Protein AF-A0A9J6GUL8-F1 (afdb_monomer)

Foldseek 3Di:
DDDDDPPPPDDQDQPPDPDDDGDTDGDDPPPCCCQQPLCNQLVVQLVVQLVVVQVVQCVVCVVVVHHDDQDPVNSVVSSVRSVVRSVVVSVVSNVRSVD

Radius of gyration: 20.58 Å; Cα contacts (8 Å, |Δi|>4): 70; chains: 1; bounding box: 35×45×58 Å

Organism: Haemaphysalis longicornis (NCBI:txid44386)

Sequence (99 aa):
MQCLAASAQGQNLTLRARNTTELELKFLPPNTTARLQPLDHSTKSFKVGYRRRLHDGLLMNLRVGTELKVDQLGAIHMITGAWNRVKQSVANCFRKAAS

pLDDT: mean 80.56, std 19.04, range [31.61, 97.0]

Solvent-accessible surface area (backbone atoms only — not comparable to full-atom values): 6085 Å² total; per-residue (Å²): 136,82,85,76,80,83,80,78,73,86,68,74,53,71,61,81,58,96,85,62,76,94,50,82,48,82,85,74,64,88,96,36,54,76,63,49,36,37,64,60,50,30,48,56,58,33,51,53,41,34,51,51,51,52,50,55,48,39,56,53,22,60,74,75,72,47,80,80,79,78,52,76,68,54,48,51,52,42,49,57,57,13,53,72,72,30,62,70,51,43,60,54,20,48,57,56,31,75,105

Structure (mmCIF, N/CA/C/O backbone):
data_AF-A0A9J6GUL8-F1
#
_entry.id   AF-A0A9J6GUL8-F1
#
loop_
_atom_site.group_PDB
_atom_site.id
_atom_site.type_symbol
_atom_site.label_atom_id
_atom_site.label_alt_id
_atom_site.label_comp_id
_atom_site.label_asym_id
_atom_site.label_entity_id
_atom_site.label_seq_id
_atom_site.pdbx_PDB_ins_code
_atom_site.Cartn_x
_atom_site.Cartn_y
_atom_site.Cartn_z
_atom_site.occupancy
_atom_site.B_iso_or_equiv
_atom_site.auth_seq_id
_atom_site.auth_comp_id
_atom_site.auth_asym_id
_atom_site.auth_atom_id
_atom_site.pdbx_PDB_model_num
ATOM 1 N N . MET A 1 1 ? -12.198 -31.021 31.339 1.00 39.16 1 MET A N 1
ATOM 2 C CA . MET A 1 1 ? -11.276 -29.870 31.418 1.00 39.16 1 MET A CA 1
ATOM 3 C C . MET A 1 1 ? -12.074 -28.607 31.156 1.00 39.16 1 MET A C 1
ATOM 5 O O . MET A 1 1 ? -12.424 -28.334 30.018 1.00 39.16 1 MET A O 1
ATOM 9 N N . GLN A 1 2 ? -12.474 -27.923 32.226 1.00 38.62 2 GLN A N 1
ATOM 10 C CA . GLN A 1 2 ? -13.206 -26.660 32.161 1.00 38.62 2 GLN A CA 1
ATOM 11 C C . GLN A 1 2 ? -12.192 -25.539 31.913 1.00 38.62 2 GLN A C 1
ATOM 13 O O . GLN A 1 2 ? -11.327 -25.296 32.750 1.00 38.62 2 GLN A O 1
ATOM 18 N N . CYS A 1 3 ? -12.272 -24.876 30.760 1.00 31.61 3 CYS A N 1
ATOM 19 C CA . CYS A 1 3 ? -11.578 -23.611 30.552 1.00 31.61 3 CYS A CA 1
ATOM 20 C C . CYS A 1 3 ? -12.313 -22.539 31.364 1.00 31.61 3 CYS A C 1
ATOM 22 O O . CYS A 1 3 ? -13.386 -22.083 30.970 1.00 31.61 3 CYS A O 1
ATOM 24 N N . LEU A 1 4 ? -11.759 -22.188 32.526 1.00 38.09 4 LEU A N 1
ATOM 25 C CA . LEU A 1 4 ? -12.211 -21.048 33.313 1.00 38.09 4 LEU A CA 1
ATOM 26 C C . LEU A 1 4 ? -11.990 -19.736 32.542 1.00 38.09 4 LEU A C 1
ATOM 28 O O . LEU A 1 4 ? -10.970 -19.529 31.889 1.00 38.09 4 LEU A O 1
ATOM 32 N N . ALA A 1 5 ? -13.007 -18.889 32.661 1.00 42.09 5 ALA A N 1
ATOM 33 C CA . ALA A 1 5 ? -13.204 -17.548 32.134 1.00 42.09 5 ALA A CA 1
ATOM 34 C C . ALA A 1 5 ? -11.946 -16.697 31.876 1.00 42.09 5 ALA A C 1
ATOM 36 O O . ALA A 1 5 ? -11.228 -16.321 32.798 1.00 42.09 5 ALA A O 1
ATOM 37 N N . ALA A 1 6 ? -11.820 -16.210 30.641 1.00 35.91 6 ALA A N 1
ATOM 38 C CA . ALA A 1 6 ? -11.333 -14.856 30.405 1.00 35.91 6 ALA A CA 1
ATOM 39 C C . ALA A 1 6 ? -12.565 -13.955 30.247 1.00 35.91 6 ALA A C 1
ATOM 41 O O . ALA A 1 6 ? -13.048 -13.715 29.141 1.00 35.91 6 ALA A O 1
ATOM 42 N N . SER A 1 7 ? -13.119 -13.511 31.378 1.00 37.03 7 SER A N 1
ATOM 43 C CA . SER A 1 7 ? -14.044 -12.378 31.404 1.00 37.03 7 SER A CA 1
ATOM 44 C C . SER A 1 7 ? -13.255 -11.157 30.937 1.00 37.03 7 SER A C 1
ATOM 46 O O . SER A 1 7 ? -12.531 -10.536 31.710 1.00 37.03 7 SER A O 1
ATOM 48 N N . ALA A 1 8 ? -13.336 -10.851 29.643 1.00 41.72 8 ALA A N 1
ATOM 49 C CA . ALA A 1 8 ? -12.852 -9.599 29.085 1.00 41.72 8 ALA A CA 1
ATOM 50 C C . ALA A 1 8 ? -13.805 -8.484 29.537 1.00 41.72 8 ALA A C 1
ATOM 52 O O . ALA A 1 8 ? -14.635 -7.998 28.772 1.00 41.72 8 ALA A O 1
ATOM 53 N N . GLN A 1 9 ? -13.729 -8.114 30.816 1.00 37.19 9 GLN A N 1
ATOM 54 C CA . GLN A 1 9 ? -14.307 -6.865 31.286 1.00 37.19 9 GLN A CA 1
ATOM 55 C C . GLN A 1 9 ? -13.570 -5.741 30.561 1.00 37.19 9 GLN A C 1
ATOM 57 O O . GLN A 1 9 ? -12.380 -5.521 30.776 1.00 37.19 9 GLN A O 1
ATOM 62 N N . GLY A 1 10 ? -14.289 -5.092 29.646 1.00 44.78 10 GLY A N 1
ATOM 63 C CA . GLY A 1 10 ? -13.822 -3.977 28.837 1.00 44.78 10 GLY A CA 1
ATOM 64 C C . GLY A 1 10 ? -13.392 -2.800 29.699 1.00 44.78 10 GLY A C 1
ATOM 65 O O . GLY A 1 10 ? -14.168 -1.883 29.947 1.00 44.78 10 GLY A O 1
ATOM 66 N N . GLN A 1 11 ? -12.139 -2.816 30.137 1.00 45.25 11 GLN A N 1
ATOM 67 C CA . GLN A 1 11 ? -11.485 -1.637 30.670 1.00 45.25 11 GLN A CA 1
ATOM 68 C C . GLN A 1 11 ? -10.752 -0.959 29.516 1.00 45.25 11 GLN A C 1
ATOM 70 O O . GLN A 1 11 ? -9.679 -1.387 29.092 1.00 45.25 11 GLN A O 1
ATOM 75 N N . ASN A 1 12 ? -11.353 0.111 28.997 1.00 45.50 12 ASN A N 1
ATOM 76 C CA . ASN A 1 12 ? -10.595 1.141 28.301 1.00 45.50 12 ASN A CA 1
ATOM 77 C C . ASN A 1 12 ? -9.625 1.743 29.322 1.00 45.50 12 ASN A C 1
ATOM 79 O O . ASN A 1 12 ? -10.015 2.545 30.169 1.00 45.50 12 ASN A O 1
ATOM 83 N N . LEU A 1 13 ? -8.372 1.291 29.296 1.00 52.22 13 LEU A N 1
ATOM 84 C CA . LEU A 1 13 ? -7.322 1.845 30.139 1.00 52.22 13 LEU A CA 1
ATOM 85 C C . LEU A 1 13 ? -6.791 3.104 29.455 1.00 52.22 13 LEU A C 1
ATOM 87 O O . LEU A 1 13 ? -6.121 3.035 28.423 1.00 52.22 13 LEU A O 1
ATOM 91 N N . THR A 1 14 ? -7.085 4.265 30.036 1.00 49.56 14 THR A N 1
ATOM 92 C CA . THR A 1 14 ? -6.509 5.543 29.611 1.00 49.56 14 THR A CA 1
ATOM 93 C C 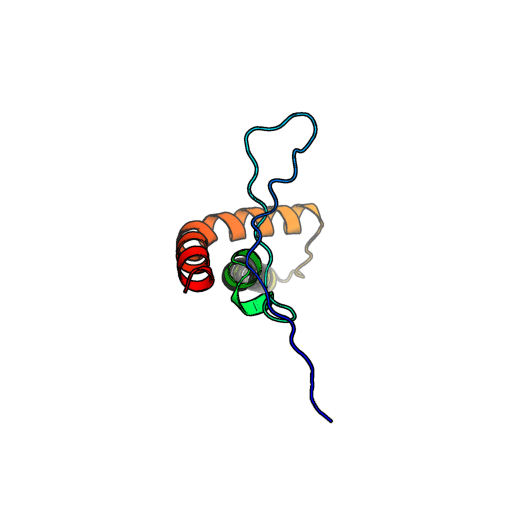. THR A 1 14 ? -5.046 5.588 30.052 1.00 49.56 14 THR A C 1
ATOM 95 O O . THR A 1 14 ? -4.715 6.020 31.157 1.00 49.56 14 THR A O 1
ATOM 98 N N . LEU A 1 15 ? -4.141 5.088 29.209 1.00 54.91 15 LEU A N 1
ATOM 99 C CA . LEU A 1 15 ? -2.706 5.201 29.453 1.00 54.91 15 LEU A CA 1
ATOM 100 C C . LEU A 1 15 ? -2.291 6.660 29.228 1.00 54.91 15 LEU A C 1
ATOM 102 O O . LEU A 1 15 ? -2.202 7.128 28.094 1.00 54.91 15 LEU A O 1
ATOM 106 N N . ARG A 1 16 ? -2.030 7.394 30.317 1.00 50.44 16 ARG A N 1
ATOM 107 C CA . ARG A 1 16 ? -1.467 8.749 30.247 1.00 50.44 16 ARG A CA 1
ATOM 108 C C . ARG A 1 16 ? -0.024 8.682 29.744 1.00 50.44 16 ARG A C 1
ATOM 110 O O . ARG A 1 16 ? 0.915 8.518 30.522 1.00 50.44 16 ARG A O 1
ATOM 117 N N . ALA A 1 17 ? 0.164 8.817 28.434 1.00 56.41 17 ALA A N 1
ATOM 118 C CA . ALA A 1 17 ? 1.468 9.140 27.875 1.00 56.41 17 ALA A CA 1
ATOM 119 C C . ALA A 1 17 ? 1.879 10.539 28.367 1.00 56.41 17 ALA A C 1
ATOM 121 O O . A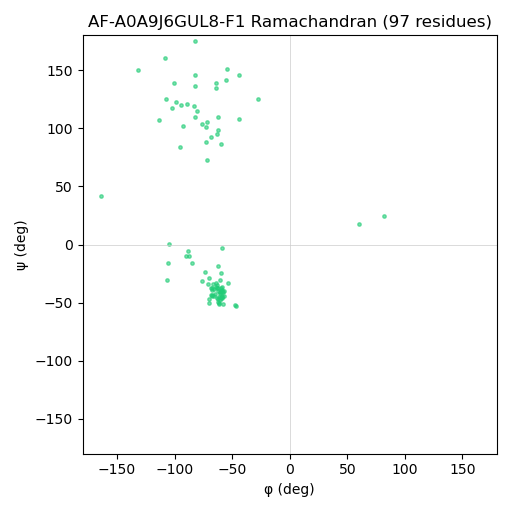LA A 1 17 ? 1.072 11.465 28.383 1.00 56.41 17 ALA A O 1
ATOM 122 N N . ARG A 1 18 ? 3.134 10.674 28.813 1.00 54.59 18 ARG A N 1
ATOM 123 C CA . ARG A 1 18 ? 3.643 11.793 29.631 1.00 54.59 18 ARG A CA 1
ATOM 124 C C . ARG A 1 18 ? 3.510 13.203 29.020 1.00 54.59 18 ARG A C 1
ATOM 126 O O . ARG A 1 18 ? 3.862 14.151 29.708 1.00 54.59 18 ARG A O 1
ATOM 133 N N . ASN A 1 19 ? 3.021 13.362 27.784 1.00 58.81 19 ASN A N 1
ATOM 134 C CA . ASN A 1 19 ? 2.821 14.676 27.161 1.00 58.81 19 ASN A CA 1
ATOM 135 C C . ASN A 1 19 ? 1.900 14.679 25.912 1.00 58.81 19 ASN A C 1
ATOM 137 O O . ASN A 1 19 ? 2.232 15.318 24.915 1.00 58.81 19 ASN A O 1
ATOM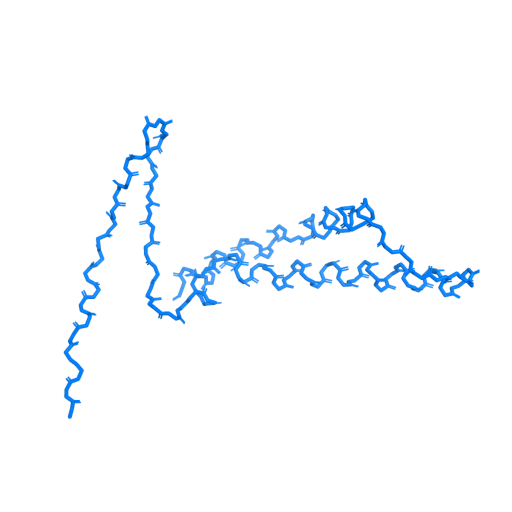 141 N N . THR A 1 20 ? 0.779 13.945 25.897 1.00 54.97 20 THR A N 1
ATOM 142 C CA . THR A 1 20 ? -0.156 13.963 24.747 1.00 54.97 20 THR A CA 1
ATOM 143 C C . THR A 1 20 ? -1.610 14.143 25.167 1.00 54.97 20 THR A C 1
ATOM 145 O O . THR A 1 20 ? -2.017 13.699 26.240 1.00 54.97 20 THR A O 1
ATOM 148 N N . THR A 1 21 ? -2.382 14.773 24.277 1.00 63.84 21 THR A N 1
ATOM 149 C CA . THR A 1 21 ? -3.851 14.814 24.260 1.00 63.84 21 THR A CA 1
ATOM 150 C C . THR A 1 21 ? -4.449 13.430 24.525 1.00 63.84 21 THR A C 1
ATOM 152 O O . THR A 1 21 ? -3.847 12.423 24.154 1.00 63.84 21 THR A O 1
ATOM 155 N N . GLU A 1 22 ? -5.599 13.383 25.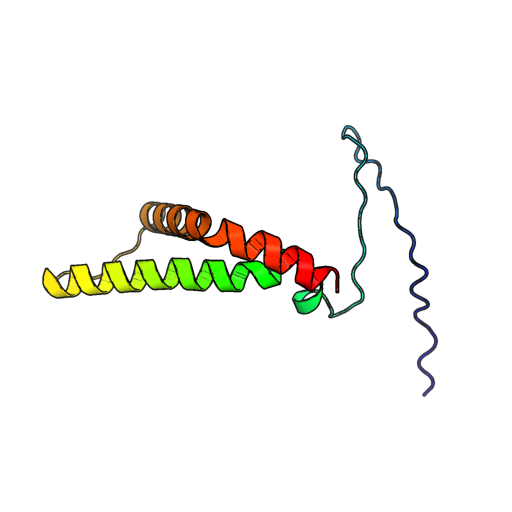205 1.00 75.25 22 GLU A N 1
ATOM 156 C CA . GLU A 1 22 ? -6.245 12.152 25.685 1.00 75.25 22 GLU A CA 1
ATOM 157 C C . GLU A 1 22 ? -6.239 11.030 24.632 1.00 75.25 22 GLU A C 1
ATOM 159 O O . GLU A 1 22 ? -6.933 11.092 23.619 1.00 75.25 22 GLU A O 1
ATOM 164 N N . LEU A 1 23 ? -5.415 10.005 24.874 1.00 78.06 23 LEU A N 1
ATOM 165 C CA . LEU A 1 23 ? -5.275 8.827 24.025 1.00 78.06 23 LEU A CA 1
ATOM 166 C C . LEU A 1 23 ? -6.047 7.665 24.658 1.00 78.06 23 LEU A C 1
ATOM 168 O O . LEU A 1 23 ? -5.707 7.203 25.748 1.00 78.06 23 LEU A O 1
ATOM 172 N N . GLU A 1 24 ? -7.065 7.170 23.958 1.00 80.75 24 GLU A N 1
ATOM 173 C CA . GLU A 1 24 ? -7.789 5.955 24.335 1.00 80.75 24 GLU A CA 1
ATOM 174 C C . GLU A 1 24 ? -7.113 4.733 23.699 1.00 80.75 24 GLU A C 1
ATOM 176 O O . GLU A 1 24 ? -7.008 4.629 22.473 1.00 80.75 24 GLU A O 1
ATOM 181 N N . LEU A 1 25 ? -6.661 3.790 24.527 1.00 82.88 25 LEU A N 1
ATOM 182 C CA . LEU A 1 25 ? -6.119 2.520 24.058 1.00 82.88 25 LEU A CA 1
ATOM 183 C C . LEU A 1 25 ? -7.222 1.453 24.047 1.00 82.88 25 LEU A C 1
ATOM 185 O O . LEU A 1 25 ? -7.769 1.115 25.096 1.00 82.88 25 LEU A O 1
ATOM 189 N N . LYS A 1 26 ? -7.507 0.878 22.872 1.00 82.31 26 LYS A N 1
ATOM 190 C CA . LYS A 1 26 ? -8.480 -0.215 22.718 1.00 82.31 26 LYS A CA 1
ATOM 191 C C . LYS A 1 26 ? -7.787 -1.570 22.653 1.00 82.31 26 LYS A C 1
ATOM 193 O O . LYS A 1 26 ? -6.962 -1.809 21.771 1.00 82.31 26 LYS A O 1
ATOM 198 N N . PHE A 1 27 ? -8.160 -2.469 23.559 1.00 85.12 27 PHE A N 1
ATOM 199 C CA . PHE A 1 27 ? -7.688 -3.852 23.545 1.00 85.12 27 PHE A CA 1
ATOM 200 C C . PHE A 1 27 ? -8.505 -4.698 22.572 1.00 85.12 27 PHE A C 1
ATOM 202 O O . PHE A 1 27 ? -9.732 -4.619 22.531 1.00 85.12 27 PHE A O 1
ATOM 209 N N . LEU A 1 28 ? -7.810 -5.535 21.804 1.00 86.31 28 LEU A N 1
ATOM 210 C CA . LEU A 1 28 ? -8.432 -6.520 20.927 1.00 86.31 28 LEU A CA 1
ATOM 211 C C . LEU A 1 28 ? -8.389 -7.895 21.599 1.00 86.31 28 LEU A C 1
ATOM 213 O O . LEU A 1 28 ? -7.359 -8.240 22.183 1.00 86.31 28 LEU A O 1
ATOM 217 N N . PRO A 1 29 ? -9.460 -8.702 21.506 1.00 88.44 29 PRO A N 1
ATOM 218 C CA . PRO A 1 29 ? -9.436 -10.082 21.965 1.00 88.44 29 PRO A CA 1
ATOM 219 C C . PRO A 1 29 ? -8.288 -10.882 21.325 1.00 88.44 29 PRO A C 1
ATOM 221 O O . PRO A 1 29 ? -7.897 -10.608 20.181 1.00 88.44 29 PRO A O 1
ATOM 224 N N . PRO A 1 30 ? -7.761 -11.907 22.011 1.00 88.69 30 PRO A N 1
ATOM 225 C CA . PRO A 1 30 ? -6.671 -12.720 21.481 1.00 88.69 30 PRO A CA 1
ATOM 226 C C . PRO A 1 30 ? -7.028 -13.312 20.108 1.00 88.69 30 PRO A C 1
ATOM 228 O O . PRO A 1 30 ? -8.166 -13.711 19.869 1.00 88.69 30 PRO A O 1
ATOM 231 N N . ASN A 1 31 ? -6.049 -13.371 19.198 1.00 87.62 31 ASN A N 1
ATOM 232 C CA . ASN A 1 31 ? -6.179 -13.934 17.843 1.00 87.62 31 ASN A CA 1
ATOM 233 C C . ASN A 1 31 ? -7.232 -13.264 16.936 1.00 87.62 31 ASN A C 1
ATOM 235 O O . ASN A 1 31 ? -7.623 -13.832 15.917 1.00 87.62 31 ASN A O 1
ATOM 239 N N . THR A 1 32 ? -7.684 -12.049 17.262 1.00 86.88 32 THR A N 1
ATOM 240 C CA . THR A 1 32 ? -8.655 -11.308 16.430 1.00 86.88 32 THR A CA 1
ATOM 241 C C . THR A 1 32 ? -8.043 -10.166 15.627 1.00 86.88 32 THR A C 1
ATOM 243 O O . THR A 1 32 ? -8.752 -9.518 14.861 1.00 86.88 32 THR A O 1
ATOM 246 N N . THR A 1 33 ? -6.729 -9.959 15.731 1.00 85.50 33 THR A N 1
ATOM 247 C CA . THR A 1 33 ? -5.959 -8.891 15.078 1.00 85.50 33 THR A CA 1
ATOM 248 C C . THR A 1 33 ? -6.309 -8.740 13.596 1.00 85.50 33 THR A C 1
ATOM 250 O O . THR A 1 33 ? -6.805 -7.698 13.182 1.00 85.50 33 THR A O 1
ATOM 253 N N . ALA A 1 34 ? -6.245 -9.836 12.835 1.00 82.62 34 ALA A N 1
ATOM 254 C CA . ALA A 1 34 ? -6.539 -9.835 11.404 1.00 82.62 34 ALA A CA 1
ATOM 255 C C . ALA A 1 34 ? -7.984 -9.432 11.044 1.00 82.62 34 ALA A C 1
ATOM 257 O O . ALA A 1 34 ? -8.234 -9.097 9.887 1.00 82.62 34 ALA A O 1
ATOM 258 N N . ARG A 1 35 ? -8.931 -9.493 11.997 1.00 83.56 35 ARG A N 1
ATOM 259 C CA . ARG A 1 35 ? -10.357 -9.161 11.812 1.00 83.56 35 ARG A CA 1
ATOM 260 C C . ARG A 1 35 ? -10.7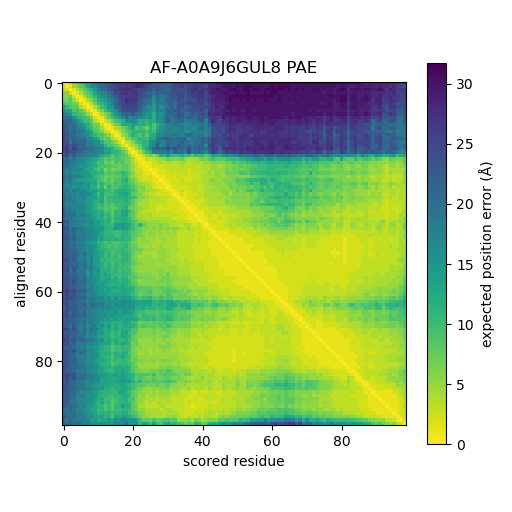63 -7.826 12.447 1.00 83.56 35 ARG A C 1
ATOM 262 O O . ARG A 1 35 ? -11.619 -7.147 11.896 1.00 83.56 35 ARG A O 1
ATOM 269 N N . LEU A 1 36 ? -10.120 -7.412 13.532 1.00 87.81 36 LEU A N 1
ATOM 270 C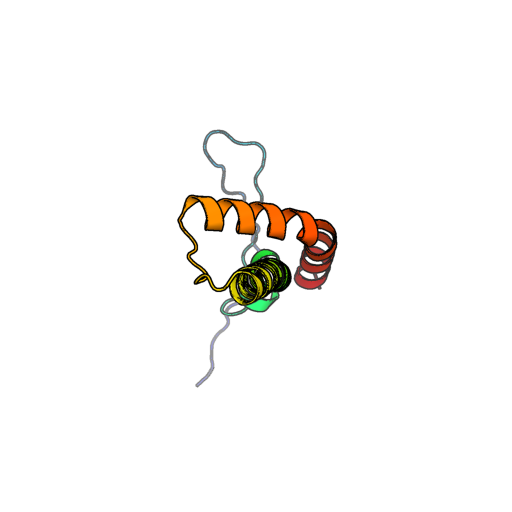 CA . LEU A 1 36 ? -10.470 -6.178 14.237 1.00 87.81 36 LEU A CA 1
ATOM 271 C C . LEU A 1 36 ? -9.472 -5.037 14.021 1.00 87.81 36 LEU A C 1
ATOM 273 O O . LEU A 1 36 ? -9.813 -3.893 14.293 1.00 87.81 36 LEU A O 1
ATOM 277 N N . GLN A 1 37 ? -8.256 -5.289 13.520 1.00 87.62 37 GLN A N 1
ATOM 278 C CA . GLN A 1 37 ? -7.326 -4.205 13.195 1.00 87.62 37 GLN A CA 1
ATOM 279 C C . GLN A 1 37 ? -7.623 -3.620 11.807 1.00 87.62 37 GLN A C 1
ATOM 281 O O . GLN A 1 37 ? -7.499 -4.318 10.794 1.00 87.62 37 GLN A O 1
ATOM 286 N N . PRO A 1 38 ? -7.952 -2.317 11.705 1.00 87.62 38 PRO A N 1
ATOM 287 C CA . PRO A 1 38 ? -8.190 -1.660 10.416 1.00 87.62 38 PRO A CA 1
ATOM 288 C C . PRO A 1 38 ? -6.961 -1.693 9.492 1.00 87.62 38 PRO A C 1
ATOM 290 O O . PRO A 1 38 ? -7.093 -1.742 8.263 1.00 87.62 38 PRO A O 1
ATOM 293 N N . LEU A 1 39 ? -5.756 -1.696 10.072 1.00 88.12 39 LEU A N 1
ATOM 294 C CA . LEU A 1 39 ? -4.499 -1.752 9.326 1.00 88.12 39 LEU A CA 1
ATOM 295 C C . LEU A 1 39 ? -4.365 -3.061 8.535 1.00 88.12 39 LEU A C 1
ATOM 297 O O . LEU A 1 39 ? -4.068 -3.034 7.339 1.00 88.12 39 LEU A O 1
ATOM 301 N N . ASP A 1 40 ? -4.667 -4.198 9.156 1.00 87.50 40 ASP A N 1
ATOM 302 C CA . ASP A 1 40 ? -4.575 -5.508 8.503 1.00 87.50 40 ASP A CA 1
ATOM 303 C C . ASP A 1 40 ? -5.564 -5.648 7.336 1.00 87.50 40 ASP A C 1
ATOM 305 O O . ASP A 1 40 ? -5.251 -6.250 6.301 1.00 87.50 40 ASP A O 1
ATOM 309 N N . HIS A 1 41 ? -6.735 -5.013 7.439 1.00 83.62 41 HIS A N 1
ATOM 310 C CA . HIS A 1 41 ? -7.715 -4.958 6.350 1.00 83.62 41 HIS A CA 1
ATOM 311 C C . HIS A 1 41 ? -7.245 -4.080 5.190 1.00 83.62 41 HIS A C 1
ATOM 313 O O . HIS A 1 41 ? -7.321 -4.484 4.024 1.00 83.62 41 HIS A O 1
ATOM 319 N N . SER A 1 42 ? -6.748 -2.881 5.497 1.00 83.25 42 SER A N 1
ATOM 320 C CA . SER A 1 42 ? -6.334 -1.898 4.488 1.00 83.25 42 SER A CA 1
ATOM 321 C C . SER A 1 42 ? -5.062 -2.321 3.752 1.00 83.25 42 SER A C 1
ATOM 323 O O . SER A 1 42 ? -4.934 -2.067 2.548 1.00 83.25 42 SER A O 1
ATOM 325 N N . THR A 1 43 ? -4.191 -3.086 4.415 1.00 87.19 43 THR A N 1
ATOM 326 C CA . THR A 1 43 ? -2.966 -3.656 3.838 1.00 87.19 43 THR A CA 1
ATOM 327 C C . THR A 1 43 ? -3.239 -4.461 2.564 1.00 87.19 43 THR A C 1
ATOM 329 O O . THR A 1 43 ? -2.429 -4.441 1.635 1.00 87.19 43 THR A O 1
ATOM 332 N N . LYS A 1 44 ? -4.397 -5.130 2.455 1.00 87.75 44 LYS A N 1
ATOM 333 C CA . LYS A 1 44 ? -4.776 -5.867 1.234 1.00 87.75 44 LYS A CA 1
ATOM 334 C C . LYS A 1 44 ? -4.886 -4.939 0.022 1.00 87.75 44 LYS A C 1
ATOM 336 O O . LYS A 1 44 ? -4.268 -5.198 -1.009 1.00 87.75 44 LYS A O 1
ATOM 341 N N . SER A 1 45 ? -5.628 -3.840 0.158 1.00 90.12 45 SER A N 1
ATOM 342 C CA . SER A 1 45 ? -5.814 -2.856 -0.920 1.00 90.12 45 SER A CA 1
ATOM 343 C C . SER A 1 45 ? -4.500 -2.177 -1.321 1.00 90.12 45 SER A C 1
ATOM 345 O O . SER A 1 45 ? -4.221 -1.998 -2.508 1.00 90.12 45 SER A O 1
ATOM 347 N N . PHE A 1 46 ? -3.644 -1.900 -0.337 1.00 92.25 46 P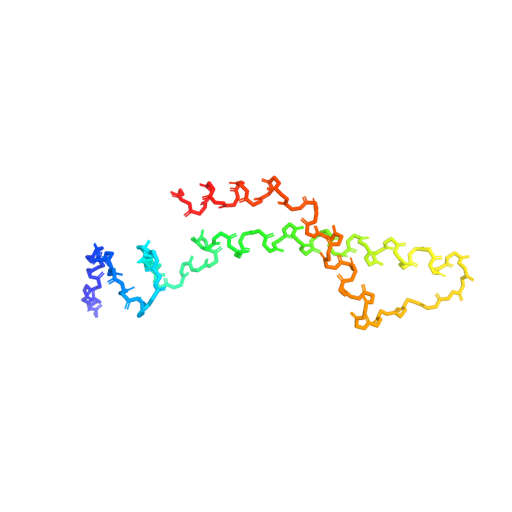HE A N 1
ATOM 348 C CA . PHE A 1 46 ? -2.311 -1.358 -0.556 1.00 92.25 46 PHE A CA 1
ATOM 349 C C . PHE A 1 46 ? -1.424 -2.315 -1.366 1.00 92.25 46 PHE A C 1
ATOM 351 O O . PHE A 1 46 ? -0.859 -1.917 -2.387 1.00 92.25 46 PHE A O 1
ATOM 358 N N . LYS A 1 47 ? -1.359 -3.598 -0.976 1.00 92.00 47 LYS A N 1
ATOM 359 C CA . LYS A 1 47 ? -0.579 -4.629 -1.686 1.00 92.00 47 LYS A CA 1
ATOM 360 C C . LYS A 1 47 ? -1.024 -4.789 -3.140 1.00 92.00 47 LYS A C 1
ATOM 362 O O . LYS A 1 47 ? -0.173 -4.944 -4.012 1.00 92.00 47 LYS A O 1
ATOM 367 N N . VAL A 1 48 ? -2.328 -4.713 -3.418 1.00 93.56 48 VAL A N 1
ATOM 368 C CA . VAL A 1 48 ? -2.856 -4.732 -4.795 1.00 93.56 48 VAL A CA 1
ATOM 369 C C . VAL A 1 48 ? -2.345 -3.528 -5.590 1.00 93.56 48 VAL A C 1
ATOM 371 O O . VAL A 1 48 ? -1.837 -3.695 -6.698 1.00 93.56 48 VAL A O 1
ATOM 374 N N . GLY A 1 49 ? -2.415 -2.323 -5.017 1.00 93.69 49 GLY A N 1
ATOM 375 C CA . GLY A 1 49 ? -1.919 -1.103 -5.660 1.00 93.69 49 GLY A CA 1
ATOM 376 C C . GLY A 1 49 ? -0.409 -1.111 -5.921 1.00 93.69 49 GLY A C 1
ATOM 377 O O . GLY A 1 49 ? 0.035 -0.580 -6.942 1.00 93.69 49 GLY A O 1
ATOM 378 N N . TYR A 1 50 ? 0.371 -1.720 -5.029 1.00 95.25 50 TYR A N 1
ATOM 379 C CA . TYR A 1 50 ? 1.813 -1.899 -5.196 1.00 95.25 50 TYR A CA 1
ATOM 380 C C . TYR A 1 50 ? 2.132 -2.922 -6.298 1.00 95.25 50 TYR A C 1
ATOM 382 O O . TYR A 1 50 ? 2.861 -2.610 -7.237 1.00 95.25 50 TYR A O 1
ATOM 390 N N . ARG A 1 51 ? 1.510 -4.111 -6.257 1.00 95.50 51 ARG A N 1
ATOM 391 C CA . ARG A 1 51 ? 1.698 -5.157 -7.282 1.00 95.50 51 ARG A CA 1
ATOM 392 C C . ARG A 1 51 ? 1.310 -4.684 -8.676 1.00 95.50 51 ARG A C 1
ATOM 394 O O . ARG A 1 51 ? 2.001 -5.004 -9.635 1.00 95.50 51 ARG A O 1
ATOM 401 N N . ARG A 1 52 ? 0.247 -3.882 -8.791 1.00 95.38 52 ARG A N 1
ATOM 402 C CA . ARG A 1 52 ? -0.149 -3.290 -10.073 1.00 95.38 52 ARG A CA 1
ATOM 403 C C . ARG A 1 52 ? 0.984 -2.463 -10.686 1.00 95.38 52 ARG A C 1
ATOM 405 O O . ARG A 1 52 ? 1.273 -2.634 -11.859 1.00 95.38 52 ARG A O 1
ATOM 412 N N . ARG A 1 53 ? 1.665 -1.642 -9.881 1.00 94.81 53 ARG A N 1
ATOM 413 C CA . ARG A 1 53 ? 2.798 -0.818 -10.336 1.00 94.81 53 ARG A CA 1
ATOM 414 C C . ARG A 1 53 ? 4.010 -1.649 -10.726 1.00 94.81 53 ARG A C 1
ATOM 416 O O . ARG A 1 53 ? 4.640 -1.340 -11.729 1.00 94.81 53 ARG A O 1
ATOM 423 N N . LEU A 1 54 ? 4.296 -2.715 -9.978 1.00 96.00 54 LEU A N 1
ATOM 424 C CA . LEU A 1 54 ? 5.332 -3.673 -10.365 1.00 96.0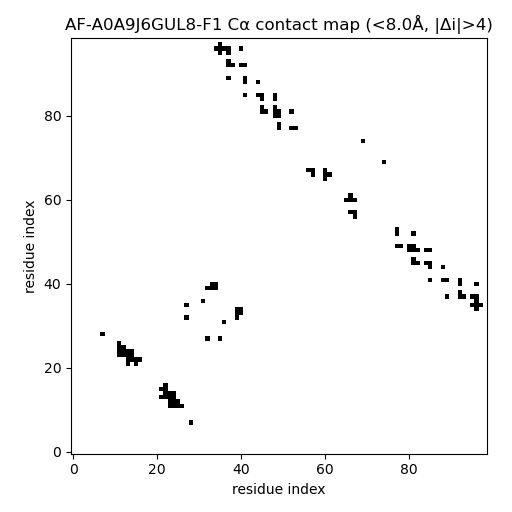0 54 LEU A CA 1
ATOM 425 C C . LEU A 1 54 ? 5.029 -4.311 -11.723 1.00 96.00 54 LEU A C 1
ATOM 427 O O . LEU A 1 54 ? 5.915 -4.394 -12.565 1.00 96.00 54 LEU A O 1
ATOM 431 N N . HIS A 1 55 ? 3.781 -4.727 -11.954 1.00 96.44 55 HIS A N 1
ATOM 432 C CA . HIS A 1 55 ? 3.376 -5.316 -13.231 1.00 96.44 55 HIS A CA 1
ATOM 433 C C . HIS A 1 55 ? 3.456 -4.297 -14.372 1.00 96.44 55 HIS A C 1
ATOM 435 O O . HIS A 1 55 ? 3.973 -4.623 -15.436 1.00 96.44 55 HIS A O 1
ATOM 441 N N . ASP A 1 56 ? 2.985 -3.067 -14.153 1.00 95.00 56 ASP A N 1
ATOM 442 C CA . ASP A 1 56 ? 3.062 -2.003 -15.156 1.00 95.00 56 ASP A CA 1
ATOM 443 C C . ASP A 1 56 ? 4.536 -1.701 -15.515 1.00 95.00 56 ASP A C 1
ATOM 445 O O . ASP A 1 56 ? 4.873 -1.604 -16.693 1.00 95.00 56 ASP A O 1
ATOM 449 N N . GLY A 1 57 ? 5.436 -1.649 -14.523 1.00 94.38 57 GLY A N 1
ATOM 450 C CA . GLY A 1 57 ? 6.879 -1.488 -14.742 1.00 94.38 57 GLY A CA 1
ATOM 451 C C . GLY A 1 57 ? 7.517 -2.668 -15.481 1.00 94.38 57 GLY A C 1
ATOM 452 O O . GLY A 1 57 ? 8.283 -2.464 -16.420 1.00 94.38 57 GLY A O 1
ATOM 453 N N . LEU A 1 58 ? 7.154 -3.903 -15.117 1.00 96.19 58 LEU A N 1
ATOM 454 C CA . LEU A 1 58 ? 7.614 -5.109 -15.810 1.00 96.19 58 LEU A CA 1
ATOM 455 C C . LEU A 1 58 ? 7.213 -5.089 -17.289 1.00 96.19 58 LEU A C 1
ATOM 457 O O . LEU A 1 58 ? 8.042 -5.353 -18.154 1.00 96.19 58 LEU A O 1
ATOM 461 N N . LEU A 1 59 ? 5.957 -4.748 -17.588 1.00 96.94 59 LEU A N 1
ATOM 462 C CA . LEU A 1 59 ? 5.455 -4.673 -18.961 1.00 96.94 59 LEU A CA 1
ATOM 463 C C . LEU A 1 59 ? 6.184 -3.610 -19.791 1.00 96.94 59 LEU A C 1
ATOM 465 O O . LEU A 1 59 ? 6.419 -3.831 -20.978 1.00 96.94 59 LEU A O 1
ATOM 469 N N . MET A 1 60 ? 6.539 -2.472 -19.190 1.00 95.88 60 MET A N 1
ATOM 470 C CA . MET A 1 60 ? 7.316 -1.437 -19.879 1.00 95.88 60 MET A CA 1
ATOM 471 C C . MET A 1 60 ? 8.735 -1.913 -20.181 1.00 95.88 60 MET A C 1
ATOM 473 O O . MET A 1 60 ? 9.193 -1.780 -21.314 1.00 95.88 60 MET A O 1
ATOM 477 N N . ASN A 1 61 ? 9.397 -2.549 -19.218 1.00 95.00 61 ASN A N 1
ATOM 478 C CA . ASN A 1 61 ? 10.756 -3.046 -19.407 1.00 95.00 61 ASN A CA 1
ATOM 479 C C . ASN A 1 61 ? 10.820 -4.193 -20.423 1.00 95.00 61 ASN A C 1
ATOM 481 O O . ASN A 1 61 ? 11.700 -4.196 -21.279 1.00 95.00 61 ASN A O 1
ATOM 485 N N . LEU A 1 62 ? 9.824 -5.087 -20.438 1.00 96.25 62 LEU A N 1
ATOM 486 C CA . LEU A 1 62 ? 9.697 -6.123 -21.471 1.00 96.25 62 LEU A CA 1
ATOM 487 C C . LEU A 1 62 ? 9.595 -5.537 -22.888 1.00 96.25 62 LEU A C 1
ATOM 489 O O . LEU A 1 62 ? 10.145 -6.114 -23.820 1.00 96.25 62 LEU A O 1
ATOM 493 N N . ARG A 1 63 ? 8.924 -4.390 -23.064 1.00 94.75 63 ARG A N 1
ATOM 494 C CA . ARG A 1 63 ? 8.827 -3.709 -24.370 1.00 94.75 63 ARG A CA 1
ATOM 495 C C . ARG A 1 63 ? 10.146 -3.076 -24.805 1.00 94.75 63 ARG A C 1
ATOM 497 O O . ARG A 1 63 ? 10.420 -3.023 -25.996 1.00 94.75 63 ARG A O 1
ATOM 504 N N . VAL A 1 64 ? 10.930 -2.580 -23.851 1.00 94.56 64 VAL A N 1
ATOM 505 C CA . VAL A 1 64 ? 12.232 -1.942 -24.102 1.00 94.56 64 VAL A CA 1
ATOM 506 C C . VAL A 1 64 ? 13.364 -2.981 -24.185 1.00 94.56 64 VAL A C 1
ATOM 508 O O . VAL A 1 64 ? 14.430 -2.685 -24.713 1.00 94.56 64 VAL A O 1
ATOM 511 N N . GLY A 1 65 ? 13.134 -4.209 -23.711 1.00 94.88 65 GLY A N 1
ATOM 512 C CA . GLY A 1 65 ? 14.141 -5.271 -23.649 1.00 94.88 65 GLY A CA 1
ATOM 513 C C . GLY A 1 65 ? 15.062 -5.167 -22.430 1.00 94.88 65 GLY A C 1
ATOM 514 O O . GLY A 1 65 ? 16.191 -5.646 -22.468 1.00 94.88 65 GLY A O 1
ATOM 515 N N . THR A 1 66 ? 14.605 -4.525 -21.354 1.00 95.06 66 THR A N 1
ATOM 516 C CA . THR A 1 66 ? 15.362 -4.353 -20.108 1.00 95.06 66 THR A CA 1
ATOM 517 C C . THR A 1 66 ? 14.793 -5.216 -18.983 1.00 95.06 66 THR A C 1
ATOM 519 O O . THR A 1 66 ? 13.649 -5.666 -19.020 1.00 95.06 66 THR A O 1
ATOM 522 N N . GLU A 1 67 ? 15.597 -5.468 -17.950 1.00 93.94 67 GLU A N 1
ATOM 523 C CA . GLU A 1 67 ? 15.151 -6.168 -16.743 1.00 93.94 67 GLU A CA 1
ATOM 524 C C . GLU A 1 67 ? 14.452 -5.197 -15.776 1.00 93.94 67 GLU A C 1
ATOM 526 O O . GLU A 1 67 ? 14.823 -4.026 -15.663 1.00 93.94 67 GLU A O 1
ATOM 531 N N . LEU A 1 68 ? 13.442 -5.664 -15.037 1.00 93.75 68 LEU A N 1
ATOM 532 C CA . LEU A 1 68 ? 12.875 -4.899 -13.927 1.00 93.75 68 LEU A CA 1
ATOM 533 C C . LEU A 1 68 ? 13.797 -4.960 -12.705 1.00 93.75 68 LEU A C 1
ATOM 535 O O . LEU A 1 68 ? 13.785 -5.935 -11.960 1.00 93.75 68 LEU A O 1
ATOM 539 N N . LYS A 1 69 ? 14.534 -3.874 -12.459 1.00 93.69 69 LYS A N 1
ATOM 540 C CA . LYS A 1 69 ? 15.259 -3.651 -11.204 1.00 93.69 69 LYS A CA 1
ATOM 541 C C . LYS A 1 69 ? 14.561 -2.575 -10.388 1.00 93.69 69 LYS A C 1
ATOM 543 O O . LYS A 1 69 ? 14.314 -1.477 -10.880 1.00 93.69 69 LYS A O 1
ATOM 548 N N . VAL A 1 70 ? 14.234 -2.909 -9.144 1.00 94.12 70 VAL A N 1
ATOM 549 C CA . VAL A 1 70 ? 13.611 -1.991 -8.190 1.00 94.12 70 VAL A CA 1
ATOM 550 C C . VAL A 1 70 ? 14.605 -1.734 -7.075 1.00 94.12 70 VAL A C 1
ATOM 552 O O . VAL A 1 70 ? 14.868 -2.614 -6.259 1.00 94.12 70 VAL A O 1
ATOM 555 N N . ASP A 1 71 ? 15.171 -0.536 -7.063 1.00 95.25 71 ASP A N 1
ATOM 556 C CA . ASP A 1 71 ? 16.019 -0.061 -5.980 1.00 95.25 71 ASP A CA 1
ATOM 557 C C . ASP A 1 71 ? 15.172 0.484 -4.815 1.00 95.25 71 ASP A C 1
ATOM 559 O O . ASP A 1 71 ? 13.941 0.572 -4.882 1.00 95.25 71 ASP A O 1
ATOM 563 N N . GLN A 1 72 ? 15.833 0.854 -3.716 1.00 97.00 72 GLN A N 1
ATOM 564 C CA . GLN A 1 72 ? 15.153 1.346 -2.516 1.00 97.00 72 GLN A CA 1
ATOM 565 C C . GLN A 1 72 ? 14.297 2.589 -2.810 1.00 97.00 72 GLN A C 1
ATOM 567 O O . GLN A 1 72 ? 13.168 2.698 -2.326 1.00 97.00 72 GLN A O 1
ATOM 572 N N . LEU A 1 73 ? 14.809 3.515 -3.626 1.00 96.31 73 LEU A N 1
ATOM 573 C CA . LEU A 1 73 ? 14.090 4.729 -4.003 1.00 96.31 73 LEU A CA 1
ATOM 574 C C . LEU A 1 73 ? 12.870 4.405 -4.880 1.00 96.31 73 LEU A C 1
ATOM 576 O O . LEU A 1 73 ? 11.774 4.911 -4.628 1.00 96.31 73 LEU A O 1
ATOM 580 N N . GLY A 1 74 ? 13.017 3.511 -5.859 1.00 95.19 74 GLY A N 1
ATOM 581 C CA . GLY A 1 74 ? 11.916 3.012 -6.680 1.00 95.19 74 GLY A CA 1
ATOM 582 C C . GLY A 1 74 ? 10.832 2.320 -5.853 1.00 95.19 74 GLY A C 1
ATOM 583 O O . GLY A 1 74 ? 9.639 2.553 -6.074 1.00 95.19 74 GLY A O 1
ATOM 584 N N . ALA A 1 75 ? 11.220 1.533 -4.847 1.00 95.69 75 ALA A N 1
ATOM 585 C CA . ALA A 1 75 ? 10.279 0.916 -3.917 1.00 95.69 75 ALA A CA 1
ATOM 586 C C . ALA A 1 75 ? 9.480 1.970 -3.131 1.00 95.69 75 ALA A C 1
ATOM 588 O O . ALA A 1 75 ? 8.252 1.867 -3.062 1.00 95.69 75 ALA A O 1
ATOM 589 N N . ILE A 1 76 ? 10.138 3.012 -2.609 1.00 96.62 76 ILE A N 1
ATOM 590 C CA . ILE A 1 76 ? 9.476 4.130 -1.913 1.00 96.62 76 ILE A CA 1
ATOM 591 C C . ILE A 1 76 ? 8.480 4.834 -2.841 1.00 96.62 76 ILE A C 1
ATOM 593 O O . ILE A 1 76 ? 7.328 5.046 -2.458 1.00 96.62 76 ILE A O 1
ATOM 597 N N . HIS A 1 77 ? 8.865 5.135 -4.083 1.00 95.06 77 HIS A N 1
ATOM 598 C CA . HIS A 1 77 ? 7.952 5.749 -5.051 1.00 95.06 77 HIS A CA 1
ATOM 599 C C . HIS A 1 77 ? 6.725 4.873 -5.338 1.00 95.06 77 HIS A C 1
ATOM 601 O O . HIS A 1 77 ? 5.596 5.374 -5.392 1.00 95.06 77 HIS A O 1
ATOM 607 N N . MET A 1 78 ? 6.910 3.557 -5.468 1.00 95.12 78 MET A N 1
ATOM 608 C CA . MET A 1 78 ? 5.796 2.626 -5.656 1.00 95.12 78 MET A CA 1
ATOM 609 C C . MET A 1 78 ? 4.875 2.554 -4.437 1.00 95.12 78 MET A C 1
ATOM 611 O O . MET A 1 78 ? 3.656 2.498 -4.615 1.00 95.12 78 MET A O 1
ATOM 615 N N . ILE A 1 79 ? 5.430 2.594 -3.222 1.00 94.88 79 ILE A N 1
ATOM 616 C CA . ILE A 1 79 ? 4.675 2.658 -1.962 1.00 94.88 79 ILE A CA 1
ATOM 617 C C . ILE A 1 79 ? 3.838 3.940 -1.913 1.00 94.88 79 ILE A C 1
ATOM 619 O O . ILE A 1 79 ? 2.621 3.865 -1.730 1.00 94.88 79 ILE A O 1
ATOM 623 N N . THR A 1 80 ? 4.448 5.102 -2.154 1.00 94.81 80 THR A N 1
ATOM 624 C CA . THR A 1 80 ? 3.761 6.404 -2.164 1.00 94.81 80 THR A CA 1
ATOM 625 C C . THR A 1 80 ? 2.644 6.433 -3.204 1.00 94.81 80 THR A C 1
ATOM 627 O O . THR A 1 80 ? 1.511 6.829 -2.919 1.00 94.81 80 THR A O 1
ATOM 630 N N . GLY A 1 81 ? 2.919 5.925 -4.407 1.00 92.94 81 GLY A N 1
ATOM 631 C CA . GLY A 1 81 ? 1.900 5.776 -5.435 1.00 92.94 81 GLY A CA 1
ATOM 632 C C . GLY A 1 81 ? 0.759 4.858 -4.983 1.00 92.94 81 GLY A C 1
ATOM 633 O O . GLY A 1 81 ? -0.417 5.189 -5.177 1.00 92.94 81 GLY A O 1
ATOM 634 N N . ALA A 1 82 ? 1.077 3.691 -4.418 1.00 93.50 82 ALA A N 1
ATOM 635 C CA . ALA A 1 82 ? 0.085 2.732 -3.935 1.00 93.50 82 ALA A CA 1
ATOM 636 C C . ALA A 1 82 ? -0.818 3.351 -2.870 1.00 93.50 82 ALA A C 1
ATOM 638 O O . ALA A 1 82 ? -2.039 3.246 -2.991 1.00 93.50 82 ALA A O 1
ATOM 639 N N . TRP A 1 83 ? -0.237 4.076 -1.918 1.00 91.44 83 TRP A N 1
ATOM 640 C CA . TRP A 1 83 ? -0.956 4.743 -0.838 1.00 91.44 83 TRP A CA 1
ATOM 641 C C . TRP A 1 83 ? -2.031 5.717 -1.338 1.00 91.44 83 TRP A C 1
ATOM 643 O O . TRP A 1 83 ? -3.160 5.703 -0.845 1.00 91.44 83 TRP A O 1
ATOM 653 N N . ASN A 1 84 ? -1.748 6.479 -2.400 1.00 88.38 84 ASN A N 1
ATOM 654 C CA . ASN A 1 84 ? -2.708 7.431 -2.971 1.00 88.38 84 ASN A CA 1
ATOM 655 C C . ASN A 1 84 ? -4.015 6.785 -3.467 1.00 88.38 84 ASN A C 1
ATOM 657 O O . ASN A 1 84 ? -5.047 7.453 -3.504 1.00 88.38 84 ASN A O 1
ATOM 661 N N . ARG A 1 85 ? -4.007 5.487 -3.806 1.00 85.06 85 ARG A N 1
ATOM 662 C CA . ARG A 1 85 ? -5.214 4.747 -4.225 1.00 85.06 85 ARG A CA 1
ATOM 663 C C . ARG A 1 85 ? -6.007 4.144 -3.059 1.00 85.06 85 ARG A C 1
ATOM 665 O O . ARG A 1 85 ? -7.119 3.676 -3.276 1.00 85.06 85 ARG A O 1
ATOM 672 N N . VAL A 1 86 ? -5.469 4.150 -1.837 1.00 88.75 86 VAL A N 1
ATOM 673 C CA . VAL A 1 86 ? -6.015 3.386 -0.699 1.00 88.75 86 VAL A CA 1
ATOM 674 C C . VAL A 1 86 ? -7.056 4.178 0.113 1.00 88.75 86 VAL A C 1
ATOM 676 O O . VAL A 1 86 ? -7.772 3.580 0.915 1.00 88.75 86 VAL A O 1
ATOM 679 N N . LYS A 1 87 ? -7.229 5.488 -0.130 1.00 82.44 87 LYS A N 1
ATOM 680 C CA . LYS A 1 87 ? -8.098 6.388 0.665 1.00 82.44 87 LYS A CA 1
ATOM 681 C C . LYS A 1 87 ? -9.506 5.831 0.939 1.00 82.44 87 LYS A C 1
ATOM 683 O O . LYS A 1 87 ? -9.907 5.731 2.095 1.00 82.44 87 LYS A O 1
ATOM 688 N N . GLN A 1 88 ? -10.232 5.399 -0.096 1.00 83.19 88 GLN A N 1
ATOM 689 C CA . GLN A 1 88 ? -11.594 4.867 0.070 1.00 83.19 88 GLN A CA 1
ATOM 690 C C . GLN A 1 88 ? -11.614 3.526 0.819 1.00 83.19 88 GLN A C 1
ATOM 692 O O . GLN A 1 88 ? -12.499 3.258 1.635 1.00 83.19 88 GLN A O 1
ATOM 697 N N . SER A 1 89 ? -10.623 2.671 0.562 1.00 86.44 89 SER A N 1
ATOM 698 C CA . SER A 1 89 ? -10.475 1.392 1.254 1.00 86.44 89 SER A CA 1
ATOM 699 C C . SER A 1 89 ? -10.201 1.572 2.743 1.00 86.44 89 SER A C 1
ATOM 701 O O . SER A 1 89 ? -10.760 0.801 3.513 1.00 86.44 89 SER A O 1
ATOM 703 N N . VAL A 1 90 ? -9.441 2.590 3.173 1.00 88.19 90 VAL A N 1
ATOM 704 C CA . VAL A 1 90 ? -9.206 2.858 4.606 1.00 88.19 90 VAL A CA 1
ATOM 705 C C . VAL A 1 90 ? -10.526 3.086 5.339 1.00 88.19 90 VAL A C 1
ATOM 707 O O . VAL A 1 90 ? -10.803 2.389 6.313 1.00 88.19 90 VAL A O 1
ATOM 710 N N . ALA A 1 91 ? -11.383 3.980 4.837 1.00 89.12 91 ALA A N 1
ATOM 711 C CA . ALA A 1 91 ? -12.681 4.259 5.457 1.00 89.12 91 ALA A CA 1
ATOM 712 C C . ALA A 1 91 ? -13.560 2.998 5.555 1.00 89.12 91 ALA A C 1
ATOM 714 O O . ALA A 1 91 ? -14.189 2.734 6.580 1.00 89.12 91 ALA A O 1
ATOM 715 N N . ASN A 1 92 ? -13.564 2.172 4.505 1.00 88.38 92 ASN A N 1
ATOM 716 C CA . ASN A 1 92 ? -14.280 0.896 4.511 1.00 88.38 92 ASN A CA 1
ATOM 717 C C . ASN A 1 92 ? -13.673 -0.118 5.501 1.00 88.38 92 ASN A C 1
ATOM 719 O O . ASN A 1 92 ? -14.412 -0.906 6.087 1.00 88.38 92 ASN A O 1
ATOM 723 N N . CYS A 1 93 ? -12.352 -0.108 5.701 1.00 89.06 93 CYS A N 1
ATOM 724 C CA . CYS A 1 93 ? -11.663 -0.983 6.652 1.00 89.06 93 CYS A CA 1
ATOM 725 C C . CYS A 1 93 ? -12.009 -0.633 8.098 1.00 89.06 93 CYS A C 1
ATOM 727 O O . CYS A 1 93 ? -12.316 -1.536 8.867 1.00 89.06 93 CYS A O 1
ATOM 729 N N . PHE A 1 94 ? -12.039 0.656 8.449 1.00 89.31 94 PHE A N 1
ATOM 730 C CA . PHE A 1 94 ? -12.492 1.090 9.774 1.00 89.31 94 PHE A CA 1
ATOM 731 C C . PHE A 1 94 ? -13.946 0.692 10.038 1.00 89.31 94 PHE A C 1
ATOM 733 O O . PHE A 1 94 ? -14.251 0.192 11.115 1.00 89.31 94 PHE A O 1
ATOM 740 N N . ARG A 1 95 ? -14.827 0.821 9.038 1.00 89.06 95 ARG A N 1
ATOM 741 C CA . ARG A 1 95 ? -16.231 0.401 9.167 1.00 89.06 95 ARG A CA 1
ATOM 742 C C . ARG A 1 95 ? -16.379 -1.102 9.424 1.00 89.06 95 ARG A C 1
ATOM 744 O O . ARG A 1 95 ? -17.215 -1.486 10.224 1.00 89.06 95 ARG A O 1
ATOM 751 N N . LYS A 1 96 ? -15.570 -1.932 8.755 1.00 87.25 96 LYS A N 1
ATOM 752 C CA . LYS A 1 96 ? -15.581 -3.399 8.911 1.00 87.25 96 LYS A CA 1
ATOM 753 C C . LYS A 1 96 ? -14.913 -3.889 10.193 1.00 87.25 96 LYS A C 1
ATOM 755 O O . LYS A 1 96 ? -15.279 -4.931 10.704 1.00 87.25 96 LYS A O 1
ATOM 760 N N . ALA A 1 97 ? -13.904 -3.175 10.676 1.00 85.81 97 ALA A N 1
ATOM 761 C CA . ALA A 1 97 ? -13.235 -3.501 11.931 1.00 85.81 97 ALA A CA 1
ATOM 762 C C . ALA A 1 97 ? -14.100 -3.160 13.158 1.00 85.81 97 ALA A C 1
ATOM 764 O O . ALA A 1 97 ? -13.896 -3.726 14.227 1.00 85.81 97 ALA A O 1
ATOM 765 N N . ALA A 1 98 ? -15.045 -2.226 12.999 1.00 73.56 98 ALA A N 1
ATOM 766 C CA . ALA A 1 98 ? -15.985 -1.805 14.034 1.00 73.56 98 ALA A CA 1
ATOM 767 C C . ALA A 1 98 ? -17.282 -2.643 14.091 1.00 73.56 98 ALA A C 1
ATOM 769 O O . ALA A 1 98 ? -18.100 -2.399 14.974 1.00 73.56 98 ALA A O 1
ATOM 770 N N . SER A 1 99 ? -17.479 -3.579 13.153 1.00 61.38 99 SER A N 1
ATOM 771 C CA . SER A 1 99 ? -18.631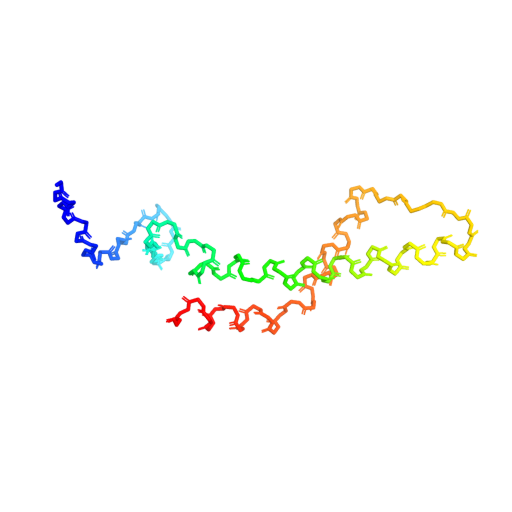 -4.494 13.062 1.00 61.38 99 SER A CA 1
ATOM 772 C C . SER A 1 99 ? -18.264 -5.900 13.514 1.00 61.38 99 SER A C 1
ATOM 774 O O . SER A 1 99 ? -19.062 -6.508 14.253 1.00 61.38 99 SER A O 1
#

Mean predicted aligned error: 10.25 Å

InterPro domains:
  IPR004875 DDE superfamily endonuclease domain [PF03184] (17-89)

Secondary structure (DSSP, 8-state):
------------B----TT-S-PPBPPPPTT-HHHH-HHHHHHHHHHHHHHHHHHHHHHHHHHHT------HHHHHHHHHHHHHT-HHHHHHHHHHHT-

Nearest PDB structures (foldseek):
  7ard-assembly1_Y  TM=2.986E-01  e=9.574E+00  Polytomella sp. Pringsheim 198.80